Protein AF-A0A4P6JPL7-F1 (afdb_monomer)

Organism: Ktedonosporobacter rubrisoli (NCBI:txid2509675)

Structure (mmCIF, N/CA/C/O backbone):
data_AF-A0A4P6JPL7-F1
#
_entry.id   AF-A0A4P6JPL7-F1
#
loop_
_atom_site.group_PDB
_atom_site.id
_atom_site.type_symbol
_atom_site.label_atom_id
_atom_site.label_alt_id
_atom_site.label_comp_id
_atom_site.label_asym_id
_atom_site.label_entity_id
_atom_site.label_seq_id
_atom_site.pdbx_PDB_ins_code
_atom_site.Cartn_x
_atom_site.Cartn_y
_atom_site.Cartn_z
_atom_site.occupancy
_atom_site.B_iso_or_equiv
_atom_site.auth_seq_id
_atom_site.auth_comp_id
_atom_site.auth_asym_id
_atom_site.auth_atom_id
_atom_site.pdbx_PDB_model_num
ATOM 1 N N . MET A 1 1 ? 13.079 -2.431 -37.509 1.00 37.25 1 MET A N 1
ATOM 2 C CA . MET A 1 1 ? 13.005 -3.291 -36.305 1.00 37.25 1 MET A CA 1
ATOM 3 C C . MET A 1 1 ? 13.849 -2.662 -35.203 1.00 37.25 1 MET A C 1
ATOM 5 O O . MET A 1 1 ? 15.067 -2.780 -35.228 1.00 37.25 1 MET A O 1
ATOM 9 N N . GLY A 1 2 ? 13.222 -1.897 -34.305 1.00 41.31 2 GLY A N 1
ATOM 10 C CA . GLY A 1 2 ? 13.915 -1.257 -33.184 1.00 41.31 2 GLY A CA 1
ATOM 11 C C . GLY A 1 2 ? 14.256 -2.294 -32.121 1.00 41.31 2 GLY A C 1
ATOM 12 O O . GLY A 1 2 ? 13.373 -3.005 -31.648 1.00 41.31 2 GLY A O 1
ATOM 13 N N . LYS A 1 3 ? 15.543 -2.409 -31.796 1.00 36.41 3 LYS A N 1
ATOM 14 C CA . LYS A 1 3 ? 16.078 -3.330 -30.794 1.00 36.41 3 LYS A CA 1
ATOM 15 C C . LYS A 1 3 ? 15.516 -2.925 -29.434 1.00 36.41 3 LYS A C 1
ATOM 17 O O . LYS A 1 3 ? 15.892 -1.891 -28.889 1.00 36.41 3 LYS A O 1
ATOM 22 N N . GLN A 1 4 ? 14.580 -3.717 -28.925 1.00 44.62 4 GLN A N 1
ATOM 23 C CA . GLN A 1 4 ? 14.096 -3.579 -27.563 1.00 44.62 4 GLN A CA 1
ATOM 24 C C . GLN A 1 4 ? 15.272 -3.945 -26.659 1.00 44.62 4 GLN A C 1
ATOM 26 O O . GLN A 1 4 ? 15.702 -5.096 -26.613 1.00 44.62 4 GLN A O 1
ATOM 31 N N . VAL A 1 5 ? 15.858 -2.927 -26.033 1.00 39.72 5 VAL A N 1
ATOM 32 C CA . VAL A 1 5 ? 16.873 -3.087 -24.999 1.00 39.72 5 VAL A CA 1
ATOM 33 C C . VAL A 1 5 ? 16.198 -3.875 -2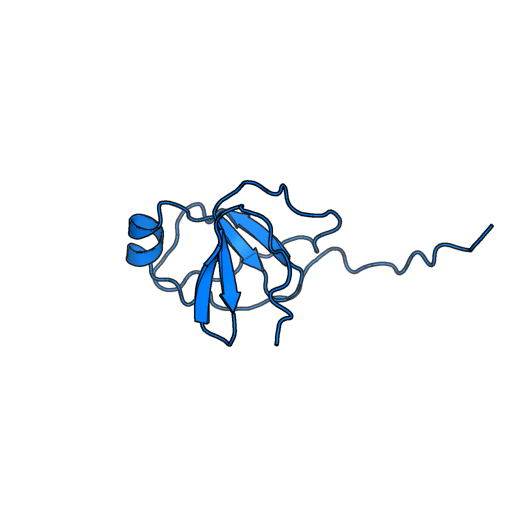3.885 1.00 39.72 5 VAL A C 1
ATOM 35 O O . VAL A 1 5 ? 15.415 -3.330 -23.110 1.00 39.72 5 VAL A O 1
ATOM 38 N N . VAL A 1 6 ? 16.444 -5.184 -23.850 1.00 45.94 6 VAL A N 1
ATOM 39 C CA . VAL A 1 6 ? 16.163 -6.008 -22.679 1.00 45.94 6 VAL A CA 1
ATOM 40 C C . VAL A 1 6 ? 17.197 -5.589 -21.650 1.00 45.94 6 VAL A C 1
ATOM 42 O O . VAL A 1 6 ? 18.251 -6.197 -21.487 1.00 45.94 6 VAL A O 1
ATOM 45 N N . THR A 1 7 ? 16.919 -4.470 -20.990 1.00 42.34 7 THR A N 1
ATOM 46 C CA . THR A 1 7 ? 17.532 -4.160 -19.715 1.00 42.34 7 THR A CA 1
ATOM 47 C C . THR A 1 7 ? 17.102 -5.305 -18.817 1.00 42.34 7 THR A C 1
ATOM 49 O O . THR A 1 7 ? 15.902 -5.509 -18.619 1.00 42.34 7 THR A O 1
ATOM 52 N N . THR A 1 8 ? 18.050 -6.095 -18.327 1.00 46.12 8 THR A N 1
ATOM 53 C CA . THR A 1 8 ? 17.836 -7.059 -17.250 1.00 46.12 8 THR A CA 1
ATOM 54 C C . THR A 1 8 ? 17.342 -6.281 -16.035 1.00 46.12 8 THR A C 1
ATOM 56 O O . THR A 1 8 ? 18.098 -5.855 -15.167 1.00 46.12 8 THR A O 1
ATOM 59 N N . MET A 1 9 ? 16.042 -5.991 -16.021 1.00 53.12 9 MET A N 1
ATOM 60 C CA . MET A 1 9 ? 15.385 -5.312 -14.928 1.00 53.12 9 MET A CA 1
ATOM 61 C C . MET A 1 9 ? 15.532 -6.237 -13.736 1.00 53.12 9 MET A C 1
ATOM 63 O O . MET A 1 9 ? 14.978 -7.336 -13.746 1.00 53.12 9 MET A O 1
ATOM 67 N N . SER A 1 10 ? 16.293 -5.806 -12.728 1.00 55.22 10 SER A N 1
ATOM 68 C CA . SER A 1 10 ? 16.271 -6.458 -11.423 1.00 55.22 10 SER A CA 1
ATOM 69 C C . SER A 1 10 ? 14.815 -6.728 -11.066 1.00 55.22 10 SER A C 1
ATOM 71 O O . SER A 1 10 ? 13.996 -5.810 -10.979 1.00 55.22 10 SER A O 1
ATOM 73 N N . THR A 1 11 ? 14.478 -8.011 -10.958 1.00 64.75 11 THR A N 1
ATOM 74 C CA . THR A 1 11 ? 13.089 -8.449 -10.822 1.00 64.75 11 THR A CA 1
ATOM 75 C C . THR A 1 11 ? 12.516 -8.041 -9.482 1.00 64.75 11 THR A C 1
ATOM 77 O O . THR A 1 11 ? 11.303 -7.956 -9.377 1.00 64.75 11 THR A O 1
ATOM 80 N N . LYS A 1 12 ? 13.355 -7.745 -8.482 1.00 71.12 12 LYS A N 1
ATOM 81 C CA . LYS A 1 12 ? 12.967 -7.331 -7.131 1.00 71.12 12 LYS A CA 1
ATOM 82 C C . LYS A 1 12 ? 13.033 -5.812 -6.970 1.00 71.12 12 LYS A C 1
ATOM 84 O O . LYS A 1 12 ? 14.019 -5.182 -7.341 1.00 71.12 12 LYS A O 1
ATOM 89 N N . CYS A 1 13 ? 11.986 -5.236 -6.389 1.00 79.31 13 CYS A N 1
ATOM 90 C CA . CYS A 1 13 ? 11.981 -3.856 -5.926 1.00 79.31 13 CYS A CA 1
ATOM 91 C C . CYS A 1 13 ? 12.705 -3.770 -4.574 1.00 79.31 13 CYS A C 1
ATOM 93 O O . CYS A 1 13 ? 12.420 -4.554 -3.669 1.00 79.31 13 CYS A O 1
ATOM 95 N N . THR A 1 14 ? 13.623 -2.814 -4.439 1.00 72.88 14 THR A N 1
ATOM 96 C CA . THR A 1 14 ? 14.400 -2.552 -3.215 1.00 72.88 14 THR A CA 1
ATOM 97 C C . THR A 1 14 ? 13.746 -1.500 -2.317 1.00 72.88 14 THR A C 1
ATOM 99 O O . THR A 1 14 ? 14.421 -0.897 -1.491 1.00 72.88 14 THR A O 1
ATOM 102 N N . CYS A 1 15 ? 12.446 -1.236 -2.480 1.00 77.56 15 CYS A N 1
ATOM 103 C CA . CYS A 1 15 ? 11.730 -0.326 -1.592 1.00 77.56 15 CYS A CA 1
ATOM 104 C C . CYS A 1 15 ? 11.723 -0.907 -0.172 1.00 77.56 15 CYS A C 1
ATOM 106 O O . CYS A 1 15 ? 11.130 -1.957 0.066 1.00 77.56 15 CYS A O 1
ATOM 108 N N . LEU A 1 16 ? 12.390 -0.212 0.749 1.00 70.12 16 LEU A N 1
ATOM 109 C CA . LEU A 1 16 ? 12.420 -0.520 2.182 1.00 70.12 16 LEU A CA 1
ATOM 110 C C . LEU A 1 16 ? 11.470 0.390 2.982 1.00 70.12 16 LEU A C 1
ATOM 112 O O . LEU A 1 16 ? 11.579 0.474 4.201 1.00 70.12 16 LEU A O 1
ATOM 116 N N . GLY A 1 17 ? 10.563 1.090 2.290 1.00 72.06 17 GLY A N 1
ATOM 117 C CA . GLY A 1 17 ? 9.703 2.117 2.871 1.00 72.06 17 GLY A CA 1
ATOM 118 C C . GLY A 1 17 ? 8.800 1.586 3.983 1.00 72.06 17 GLY A C 1
ATOM 119 O O . GLY A 1 17 ? 8.225 0.493 3.883 1.00 72.06 17 GLY A O 1
ATOM 120 N N . ILE A 1 18 ? 8.683 2.387 5.039 1.00 79.69 18 ILE A N 1
ATOM 121 C CA . ILE A 1 18 ? 7.668 2.227 6.077 1.00 79.69 18 ILE A CA 1
ATOM 122 C C . ILE A 1 18 ? 6.368 2.793 5.516 1.00 79.69 18 ILE A C 1
ATOM 124 O O . ILE A 1 18 ? 6.351 3.854 4.899 1.00 79.69 18 ILE A O 1
ATOM 128 N N . ILE A 1 19 ? 5.278 2.064 5.703 1.00 85.81 19 ILE A N 1
ATOM 129 C CA . ILE A 1 19 ? 3.950 2.552 5.370 1.00 85.81 19 ILE A CA 1
ATOM 130 C C . ILE A 1 19 ? 3.442 3.237 6.629 1.00 85.81 19 ILE A C 1
ATOM 132 O O . ILE A 1 19 ? 3.043 2.569 7.585 1.00 85.81 19 ILE A O 1
ATOM 136 N N . GLU A 1 20 ? 3.456 4.566 6.637 1.00 88.12 20 GLU A N 1
ATOM 137 C CA . GLU A 1 20 ? 2.986 5.392 7.757 1.00 88.12 20 GLU A CA 1
ATOM 138 C C . GLU A 1 20 ? 1.451 5.470 7.788 1.00 88.12 20 GLU A C 1
ATOM 140 O O . GLU A 1 20 ? 0.837 6.524 7.927 1.00 88.12 20 GLU A O 1
ATOM 145 N N . VAL A 1 21 ? 0.818 4.308 7.628 1.00 87.19 21 VAL A N 1
ATOM 146 C CA . VAL A 1 21 ? -0.620 4.097 7.741 1.00 87.19 21 VAL A CA 1
ATOM 147 C C . VAL A 1 21 ? -0.848 3.170 8.920 1.00 87.19 21 VAL A C 1
ATOM 149 O O . VAL A 1 21 ? -0.389 2.025 8.953 1.00 87.19 21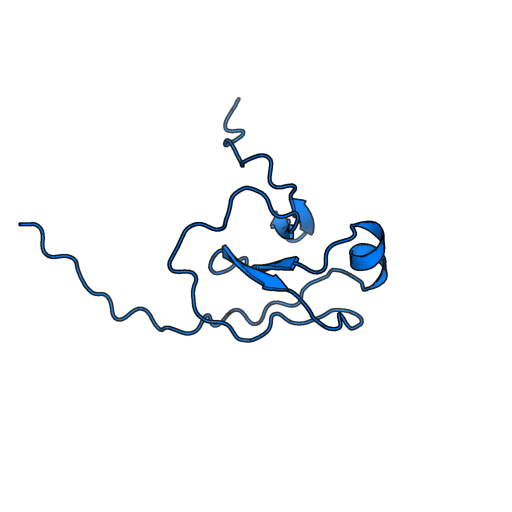 VAL A O 1
ATOM 152 N N . THR A 1 22 ? -1.578 3.667 9.906 1.00 87.62 22 THR A N 1
ATOM 153 C CA . THR A 1 22 ? -1.953 2.893 11.088 1.00 87.62 22 THR A CA 1
ATOM 154 C C . THR A 1 22 ? -2.987 1.825 10.739 1.00 87.62 22 THR A C 1
ATOM 156 O O . THR A 1 22 ? -3.769 1.945 9.789 1.00 87.62 22 THR A O 1
ATOM 159 N N . ARG A 1 23 ? -3.068 0.778 11.566 1.00 86.19 23 ARG A N 1
ATOM 160 C CA . ARG A 1 23 ? -4.110 -0.252 11.434 1.00 86.19 23 ARG A CA 1
ATOM 161 C C . ARG A 1 23 ? -5.522 0.347 11.416 1.00 86.19 23 ARG A C 1
ATOM 163 O O . ARG A 1 23 ? -6.363 -0.124 10.652 1.00 86.19 23 ARG A O 1
ATOM 170 N N . ARG A 1 24 ? -5.773 1.381 12.225 1.00 87.25 24 ARG A N 1
ATOM 171 C CA . ARG A 1 24 ? -7.068 2.071 12.286 1.00 87.25 24 ARG A CA 1
ATOM 172 C C . ARG A 1 24 ? -7.410 2.740 10.955 1.00 87.25 24 ARG A C 1
ATOM 174 O O . ARG A 1 24 ? -8.499 2.516 10.442 1.00 87.25 24 ARG A O 1
ATOM 181 N N . GLN A 1 25 ? -6.462 3.459 10.356 1.00 89.19 25 GLN A N 1
ATOM 182 C CA . GLN A 1 25 ? -6.657 4.086 9.046 1.00 89.19 25 GLN A CA 1
ATOM 183 C C . GLN A 1 25 ? -6.972 3.049 7.959 1.00 89.19 25 GLN A C 1
ATOM 185 O O . GLN A 1 25 ? -7.876 3.264 7.155 1.00 89.19 25 GLN A O 1
ATOM 190 N N . PHE A 1 26 ? -6.300 1.889 7.958 1.00 88.69 26 PHE A N 1
ATOM 191 C CA . PHE A 1 26 ? -6.640 0.793 7.041 1.00 88.69 26 PHE A CA 1
ATOM 192 C C . PHE A 1 26 ? -8.085 0.295 7.214 1.00 88.69 26 PHE A C 1
ATOM 194 O O . PHE A 1 26 ? -8.762 0.020 6.221 1.00 88.69 26 PHE A O 1
ATOM 201 N N . GLN A 1 27 ? -8.559 0.183 8.459 1.00 87.75 27 GLN A N 1
ATOM 202 C CA . GLN A 1 27 ? -9.933 -0.222 8.767 1.00 87.75 27 GLN A CA 1
ATOM 203 C C . GLN A 1 27 ? -10.948 0.842 8.334 1.00 87.75 27 GLN A C 1
ATOM 205 O O . GLN A 1 27 ? -11.931 0.501 7.682 1.00 87.75 27 GLN A O 1
ATOM 210 N N . GLU A 1 28 ? -10.685 2.117 8.630 1.00 89.75 28 GLU A N 1
ATOM 211 C CA . GLU A 1 28 ? -11.530 3.254 8.236 1.00 89.75 28 GLU A CA 1
ATOM 212 C C . GLU A 1 28 ? -11.612 3.399 6.704 1.00 89.75 28 GLU A C 1
ATOM 214 O O . GLU A 1 28 ? -12.682 3.663 6.158 1.00 89.75 28 GLU A O 1
ATOM 219 N N . ALA A 1 29 ? -10.513 3.150 5.985 1.00 86.88 29 ALA A N 1
ATOM 220 C CA . ALA A 1 29 ? -10.475 3.184 4.521 1.00 86.88 29 ALA A CA 1
ATOM 221 C C . ALA A 1 29 ? -11.107 1.953 3.841 1.00 86.88 29 ALA A C 1
ATOM 223 O O . ALA A 1 29 ? -11.425 1.999 2.642 1.00 86.88 29 ALA A O 1
ATOM 224 N N . GLY A 1 30 ? -11.254 0.843 4.573 1.00 88.88 30 GLY A N 1
ATOM 225 C CA . GLY A 1 30 ? -11.788 -0.424 4.069 1.00 88.88 30 GLY A CA 1
ATOM 226 C C . GLY 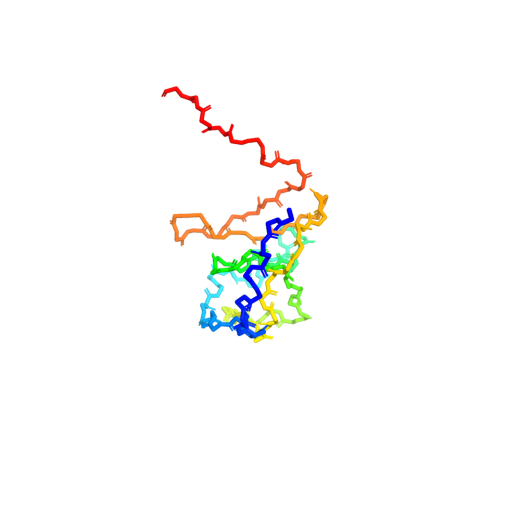A 1 30 ? -10.886 -1.142 3.055 1.00 88.88 30 GLY A C 1
ATOM 227 O O . GLY A 1 30 ? -11.360 -1.999 2.314 1.00 88.88 30 GLY A O 1
ATOM 228 N N . THR A 1 31 ? -9.599 -0.794 2.979 1.00 87.81 31 THR A N 1
ATOM 229 C CA . THR A 1 31 ? -8.623 -1.439 2.085 1.00 87.81 31 THR A CA 1
ATOM 230 C C . THR A 1 31 ? -7.270 -1.537 2.768 1.00 87.81 31 THR A C 1
ATOM 232 O O . THR A 1 31 ? -6.841 -0.584 3.407 1.00 87.81 31 THR A O 1
ATOM 235 N N . THR A 1 32 ? -6.580 -2.665 2.592 1.00 89.44 32 THR A N 1
ATOM 236 C CA . THR A 1 32 ? -5.172 -2.866 2.983 1.00 89.44 32 THR A CA 1
ATOM 237 C C . THR A 1 32 ? -4.243 -2.943 1.769 1.00 89.44 32 THR A C 1
ATOM 239 O O . THR A 1 32 ? -3.100 -3.396 1.874 1.00 89.44 32 THR A O 1
ATOM 242 N N . CYS A 1 33 ? -4.739 -2.542 0.594 1.00 88.56 33 CYS A N 1
ATOM 243 C CA . CYS A 1 33 ? -3.951 -2.463 -0.627 1.00 88.56 33 CYS A CA 1
ATOM 244 C C . CYS A 1 33 ? -3.104 -1.189 -0.614 1.00 88.56 33 CYS A C 1
ATOM 246 O O . CYS A 1 33 ? -3.639 -0.099 -0.433 1.00 88.56 33 CYS A O 1
ATOM 248 N N . VAL A 1 34 ? -1.797 -1.327 -0.807 1.00 87.88 34 VAL A N 1
ATOM 249 C CA . VAL A 1 34 ? -0.812 -0.240 -0.819 1.00 87.88 34 VAL A CA 1
ATOM 250 C C . VAL A 1 34 ? -0.050 -0.254 -2.141 1.00 87.88 34 VAL A C 1
ATOM 252 O O . VAL A 1 34 ? 0.275 -1.320 -2.666 1.00 87.88 34 VAL A O 1
ATOM 255 N N . GLU A 1 35 ? 0.235 0.915 -2.700 1.00 87.56 35 GLU A N 1
ATOM 256 C CA . GLU A 1 35 ? 1.039 1.106 -3.903 1.00 87.56 35 GLU A CA 1
ATOM 257 C C . GLU A 1 35 ? 2.457 1.531 -3.523 1.00 87.56 35 GLU A C 1
ATOM 259 O O . GLU A 1 35 ? 2.660 2.471 -2.763 1.00 87.56 35 GLU A O 1
ATOM 264 N N . CYS A 1 36 ? 3.448 0.796 -4.025 1.00 85.62 36 CYS A N 1
ATOM 265 C CA . CYS A 1 36 ? 4.851 1.070 -3.756 1.00 85.62 36 CYS A CA 1
ATOM 266 C C . CYS A 1 36 ? 5.267 2.393 -4.418 1.00 85.62 36 CYS A C 1
ATOM 268 O O . CYS A 1 36 ? 5.200 2.466 -5.646 1.00 85.62 36 CYS A O 1
ATOM 270 N N . PRO A 1 37 ? 5.792 3.385 -3.680 1.00 81.94 37 PRO A N 1
ATOM 271 C CA . PRO A 1 37 ? 6.222 4.657 -4.268 1.00 81.94 37 PRO A CA 1
ATOM 272 C C . PRO A 1 37 ? 7.402 4.487 -5.238 1.00 81.94 37 PRO A C 1
ATOM 274 O O . PRO A 1 37 ? 7.513 5.201 -6.229 1.00 81.94 37 PRO A O 1
ATOM 277 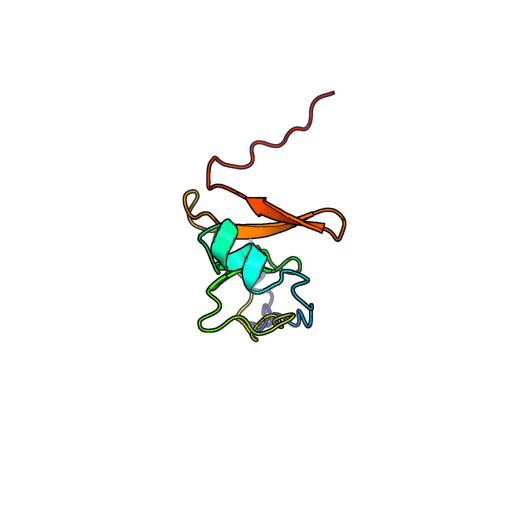N N . ALA A 1 38 ? 8.254 3.478 -5.022 1.00 83.00 38 ALA A N 1
ATOM 278 C CA . ALA A 1 38 ? 9.448 3.267 -5.843 1.00 83.00 38 ALA A CA 1
ATOM 279 C C . ALA A 1 38 ? 9.165 2.644 -7.222 1.00 83.00 38 ALA A C 1
ATOM 281 O O . ALA A 1 38 ? 9.940 2.827 -8.161 1.00 83.00 38 ALA A O 1
ATOM 282 N N . CYS A 1 39 ? 8.105 1.839 -7.361 1.00 82.00 39 CYS A N 1
ATOM 283 C CA . CYS A 1 39 ? 7.821 1.161 -8.633 1.00 82.00 39 CYS A CA 1
ATOM 284 C C . CYS A 1 39 ? 6.344 1.086 -9.030 1.00 82.00 39 CYS A C 1
ATOM 286 O O . CYS A 1 39 ? 6.021 0.524 -10.076 1.00 82.00 39 CYS A O 1
ATOM 288 N N . GLY A 1 40 ? 5.438 1.619 -8.215 1.00 80.50 40 GLY A N 1
ATOM 289 C CA . GLY A 1 40 ? 3.996 1.597 -8.441 1.00 80.50 40 GLY A CA 1
ATOM 290 C C . GLY A 1 40 ? 3.362 0.208 -8.337 1.00 80.50 40 GLY A C 1
ATOM 291 O O . GLY A 1 40 ? 2.270 0.004 -8.864 1.00 80.50 40 GLY A O 1
ATOM 292 N N . ALA A 1 41 ? 4.048 -0.783 -7.754 1.00 82.88 41 ALA A N 1
ATOM 293 C CA . ALA A 1 41 ? 3.489 -2.116 -7.542 1.00 82.88 41 ALA A CA 1
ATOM 294 C C . ALA A 1 41 ? 2.482 -2.101 -6.391 1.00 82.88 41 ALA A C 1
ATOM 296 O O . ALA A 1 41 ? 2.793 -1.623 -5.303 1.00 82.88 41 ALA A O 1
ATOM 297 N N . ARG A 1 42 ? 1.306 -2.692 -6.605 1.00 84.75 42 ARG A N 1
ATOM 298 C CA . ARG A 1 42 ? 0.284 -2.822 -5.563 1.00 84.75 42 ARG A CA 1
ATOM 299 C C . ARG A 1 42 ? 0.432 -4.115 -4.773 1.00 84.75 42 ARG A C 1
ATOM 301 O O . ARG A 1 42 ? 0.680 -5.182 -5.352 1.00 84.75 42 ARG A O 1
ATOM 308 N N . ARG A 1 43 ? 0.288 -4.028 -3.452 1.00 84.56 43 ARG A N 1
ATOM 309 C CA . ARG A 1 43 ? 0.372 -5.157 -2.521 1.00 84.56 43 ARG A CA 1
ATOM 310 C C . ARG A 1 43 ? -0.705 -5.058 -1.458 1.00 84.56 43 ARG A C 1
ATOM 312 O O . ARG A 1 43 ? -0.898 -4.013 -0.858 1.00 84.56 43 ARG A O 1
ATOM 319 N N . THR A 1 44 ? -1.369 -6.174 -1.200 1.00 86.12 44 THR A N 1
ATOM 320 C CA . THR A 1 44 ? -2.343 -6.290 -0.117 1.00 86.12 44 THR A CA 1
ATOM 321 C C . THR A 1 44 ? -1.636 -6.764 1.142 1.00 86.12 44 THR A C 1
ATOM 323 O O . THR A 1 44 ? -1.031 -7.840 1.157 1.00 86.12 44 THR A O 1
ATOM 326 N N . LEU A 1 45 ? -1.720 -5.977 2.211 1.00 85.69 45 LEU A N 1
ATOM 327 C CA . LEU A 1 45 ? -1.220 -6.383 3.517 1.00 85.69 45 LEU A CA 1
ATOM 328 C C . LEU A 1 45 ? -2.231 -7.338 4.159 1.00 85.69 45 LEU A C 1
ATOM 330 O O . LEU A 1 45 ? -3.374 -6.963 4.420 1.00 85.69 45 LEU A O 1
ATOM 334 N N . LYS A 1 46 ? -1.812 -8.583 4.411 1.00 79.50 46 LYS A N 1
ATOM 335 C CA . LYS A 1 46 ? -2.673 -9.615 5.022 1.00 79.50 46 LYS A CA 1
ATOM 336 C C . LYS A 1 46 ? -2.963 -9.350 6.504 1.00 79.50 46 LYS A C 1
ATOM 338 O O . LYS A 1 46 ? -3.978 -9.798 7.019 1.00 79.50 46 LYS A O 1
ATOM 343 N N . SER A 1 47 ? -2.076 -8.627 7.181 1.00 75.75 47 SER A N 1
ATOM 344 C CA . SER A 1 47 ? -2.183 -8.306 8.606 1.00 75.75 47 SER A CA 1
ATOM 345 C C . SER A 1 47 ? -1.356 -7.049 8.912 1.00 75.75 47 SER A C 1
ATOM 347 O O . SER A 1 47 ? -0.195 -7.172 9.319 1.00 75.75 47 SER A O 1
ATOM 349 N N . PRO A 1 48 ? -1.884 -5.839 8.649 1.00 74.88 48 PRO A N 1
ATOM 350 C CA . PRO A 1 48 ? -1.164 -4.611 8.964 1.00 74.88 48 PRO A CA 1
ATOM 351 C C . PRO A 1 48 ? -0.936 -4.522 10.480 1.00 74.88 48 PRO A C 1
ATOM 353 O O . PRO A 1 48 ? -1.886 -4.550 11.267 1.00 74.88 48 PRO A O 1
ATOM 356 N N . LYS A 1 49 ? 0.340 -4.477 10.878 1.00 75.00 49 LYS A N 1
ATOM 357 C CA . LYS A 1 49 ? 0.771 -4.128 12.239 1.00 75.00 49 LYS A CA 1
ATOM 358 C C . LYS A 1 49 ? 0.645 -2.612 12.436 1.00 75.00 49 LYS A C 1
ATOM 360 O O . LYS A 1 49 ? 0.277 -1.902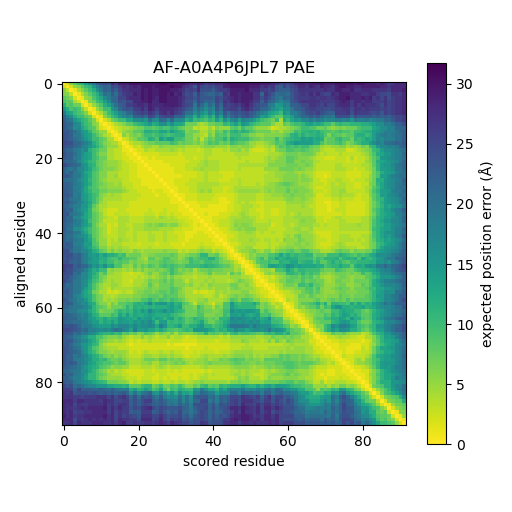 11.502 1.00 75.00 49 LYS A O 1
ATOM 365 N N . ASP A 1 50 ? 0.962 -2.121 13.629 1.00 70.06 50 ASP A N 1
ATOM 366 C CA . ASP A 1 50 ? 1.255 -0.698 13.799 1.00 70.06 50 ASP A CA 1
ATOM 367 C C . ASP A 1 50 ? 2.502 -0.374 12.963 1.00 70.06 50 ASP A C 1
ATOM 369 O O . ASP A 1 50 ? 3.555 -0.962 13.203 1.00 70.06 50 ASP A O 1
ATOM 373 N N . LEU A 1 51 ? 2.339 0.460 11.928 1.00 71.88 51 LEU A N 1
ATOM 374 C CA . LEU A 1 51 ? 3.369 0.833 10.944 1.00 71.88 51 LEU A CA 1
ATOM 375 C C . LEU A 1 51 ? 3.916 -0.356 10.125 1.00 71.88 51 LEU A C 1
ATOM 377 O O . LEU A 1 51 ? 5.038 -0.822 10.338 1.00 71.88 51 LEU A O 1
ATOM 381 N N . PRO A 1 52 ? 3.135 -0.900 9.174 1.00 80.75 52 PRO A N 1
ATOM 382 C CA . PRO A 1 52 ? 3.603 -2.007 8.357 1.00 80.75 52 PRO A CA 1
ATOM 383 C C . PRO A 1 52 ? 4.734 -1.583 7.413 1.00 80.75 52 PRO A C 1
ATOM 385 O O . PRO A 1 52 ? 4.746 -0.494 6.853 1.00 80.75 52 PRO A O 1
ATOM 388 N N . HIS A 1 53 ? 5.665 -2.498 7.167 1.00 80.38 53 HIS A N 1
ATOM 389 C CA . HIS A 1 53 ? 6.671 -2.326 6.122 1.00 80.38 53 HIS A CA 1
ATOM 390 C C . HIS A 1 53 ? 6.134 -2.786 4.769 1.00 80.38 53 HIS A C 1
ATOM 392 O O . HIS A 1 53 ? 5.301 -3.699 4.695 1.00 80.38 53 HIS A O 1
ATOM 398 N N . PHE A 1 54 ? 6.678 -2.223 3.686 1.00 78.56 54 PHE A N 1
ATOM 399 C CA . PHE A 1 54 ? 6.455 -2.795 2.365 1.00 78.56 54 PHE A CA 1
ATOM 400 C C . PHE A 1 54 ? 7.020 -4.219 2.291 1.00 78.56 54 PHE A C 1
ATOM 402 O O . PHE A 1 54 ? 8.215 -4.421 2.520 1.00 78.56 54 PHE A O 1
ATOM 409 N N . PRO A 1 55 ? 6.208 -5.231 1.931 1.00 75.88 55 PRO A N 1
ATOM 410 C CA . PRO A 1 55 ? 6.742 -6.561 1.689 1.00 75.88 55 PRO A CA 1
ATOM 411 C C . PRO A 1 55 ? 7.659 -6.526 0.464 1.00 75.88 55 PRO A C 1
ATOM 413 O O . PRO A 1 55 ? 7.372 -5.830 -0.516 1.00 75.88 55 PRO A O 1
ATOM 416 N N . SER A 1 56 ? 8.732 -7.322 0.486 1.00 77.38 56 SER A N 1
ATOM 417 C CA . SER A 1 56 ? 9.572 -7.509 -0.699 1.00 77.38 56 SER A CA 1
ATOM 418 C C . SER A 1 56 ? 8.711 -8.003 -1.859 1.00 77.38 56 SER A C 1
ATOM 420 O O . SER A 1 56 ? 7.906 -8.926 -1.711 1.00 77.38 56 SER A O 1
ATOM 422 N N . HIS A 1 57 ? 8.845 -7.358 -3.013 1.00 76.31 57 HIS A N 1
ATOM 423 C CA . HIS A 1 57 ? 7.990 -7.638 -4.153 1.00 76.31 57 HIS A CA 1
ATOM 424 C C . HIS A 1 57 ? 8.724 -7.483 -5.475 1.00 76.31 57 HIS A C 1
ATOM 426 O O . HIS A 1 57 ? 9.694 -6.723 -5.566 1.00 76.31 57 HIS A O 1
ATOM 432 N N . PRO A 1 58 ? 8.248 -8.166 -6.531 1.00 77.62 58 PRO A N 1
ATOM 433 C CA . PRO A 1 58 ? 8.788 -7.927 -7.843 1.00 77.62 58 PRO A CA 1
ATOM 434 C C . PRO A 1 58 ? 8.425 -6.526 -8.330 1.00 77.62 58 PRO A C 1
ATOM 436 O O . PRO A 1 58 ? 7.325 -6.037 -8.041 1.00 77.62 58 PRO A O 1
ATOM 439 N N . ARG A 1 59 ? 9.336 -5.900 -9.081 1.00 77.81 59 ARG A N 1
ATOM 440 C CA . ARG A 1 59 ? 9.091 -4.606 -9.723 1.00 77.81 59 ARG A CA 1
ATOM 441 C C . ARG A 1 59 ? 7.855 -4.716 -10.614 1.00 77.81 59 ARG A C 1
ATOM 443 O O . ARG A 1 59 ? 7.637 -5.732 -11.273 1.00 77.81 59 ARG A O 1
ATOM 450 N N . ARG A 1 60 ? 7.027 -3.673 -10.628 1.00 74.00 60 ARG A N 1
ATOM 451 C CA . ARG A 1 60 ? 5.843 -3.638 -11.485 1.00 74.00 60 ARG A CA 1
ATOM 452 C C . ARG A 1 60 ? 6.249 -3.675 -12.960 1.00 74.00 60 ARG A C 1
ATOM 454 O O . ARG A 1 60 ? 7.013 -2.826 -13.407 1.00 74.00 60 ARG A O 1
ATOM 461 N N . LEU A 1 61 ? 5.682 -4.627 -13.701 1.00 69.38 61 LEU A N 1
ATOM 462 C CA . LEU A 1 61 ? 5.892 -4.779 -15.147 1.00 69.38 61 LEU A CA 1
ATOM 463 C C . LEU A 1 61 ? 4.694 -4.295 -15.977 1.00 69.38 61 LEU A C 1
ATOM 465 O O . LEU A 1 61 ? 4.858 -3.938 -17.138 1.00 69.38 61 LEU A O 1
ATOM 469 N N . THR A 1 62 ? 3.491 -4.248 -15.395 1.00 67.00 62 THR A N 1
ATOM 470 C CA . THR A 1 62 ? 2.248 -3.899 -16.102 1.00 67.00 62 THR A CA 1
ATOM 471 C C . THR A 1 62 ? 1.466 -2.805 -15.373 1.00 67.00 62 THR A C 1
ATOM 473 O O . THR A 1 62 ? 1.577 -2.684 -14.151 1.00 67.00 62 THR A O 1
ATOM 476 N N . PRO A 1 63 ? 0.681 -1.966 -16.074 1.00 65.19 63 PRO A N 1
ATOM 477 C CA . PRO A 1 63 ? -0.229 -1.012 -15.442 1.00 65.19 63 PRO A CA 1
ATOM 478 C C . PRO A 1 63 ? -1.195 -1.672 -14.458 1.00 65.19 63 PRO A C 1
ATOM 480 O O . PRO A 1 63 ? -1.739 -2.726 -14.791 1.00 65.19 63 PRO A O 1
ATOM 483 N N . PRO A 1 64 ? -1.427 -1.097 -13.260 1.00 64.50 64 PRO A N 1
ATOM 484 C CA . PRO A 1 64 ? -2.334 -1.702 -12.319 1.00 64.50 64 PRO A CA 1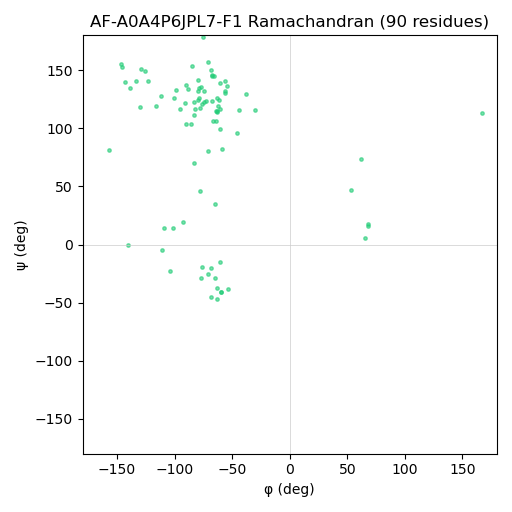
ATOM 485 C C . PRO A 1 64 ? -3.755 -1.599 -12.876 1.00 64.50 64 PRO A C 1
ATOM 487 O O . PRO A 1 64 ? -4.088 -0.639 -13.585 1.00 64.50 64 PRO A O 1
ATOM 490 N N . PRO A 1 65 ? -4.621 -2.561 -12.539 1.00 65.19 65 PRO A N 1
ATOM 491 C CA . PRO A 1 65 ? -6.025 -2.467 -12.885 1.00 65.19 65 PRO A CA 1
ATOM 492 C C . PRO A 1 65 ? -6.604 -1.166 -12.319 1.00 65.19 65 PRO A C 1
ATOM 494 O O . PRO A 1 65 ? -6.393 -0.805 -11.156 1.00 65.19 65 PRO A O 1
ATOM 497 N N . LYS A 1 66 ? -7.335 -0.436 -13.169 1.00 66.12 66 LYS A N 1
ATOM 498 C CA . LYS A 1 66 ? -7.777 0.937 -12.889 1.00 66.12 66 LYS A CA 1
ATOM 499 C C . LYS A 1 66 ? -8.676 1.072 -11.661 1.00 66.12 66 LYS A C 1
ATOM 501 O O . LYS A 1 66 ? -8.853 2.194 -11.235 1.00 66.12 66 LYS A O 1
ATOM 506 N N . ARG A 1 67 ? -9.244 -0.008 -11.111 1.00 67.38 67 ARG A N 1
ATOM 507 C CA . ARG A 1 67 ? -10.465 0.055 -10.288 1.00 67.38 67 ARG A CA 1
ATOM 508 C C . ARG A 1 67 ? -10.309 -0.247 -8.798 1.00 67.38 67 ARG A C 1
ATOM 510 O O . ARG A 1 67 ? -11.287 -0.116 -8.074 1.00 67.38 67 ARG A O 1
ATOM 517 N N . GLU A 1 68 ? -9.132 -0.635 -8.323 1.00 75.06 68 GLU A N 1
ATOM 518 C CA . GLU A 1 68 ? -8.980 -0.998 -6.908 1.00 75.06 68 GLU A CA 1
ATOM 519 C C . GLU A 1 68 ? -8.632 0.220 -6.048 1.00 75.06 68 GLU A C 1
ATOM 521 O O . GLU A 1 68 ? -7.760 1.008 -6.419 1.00 75.06 68 GLU A O 1
ATOM 526 N N . ARG A 1 69 ? -9.312 0.381 -4.907 1.00 85.50 69 ARG A N 1
ATOM 527 C CA . ARG A 1 69 ? -8.986 1.398 -3.902 1.00 85.50 69 ARG A CA 1
ATOM 528 C C . ARG A 1 69 ? -7.702 0.987 -3.180 1.00 85.50 69 ARG A C 1
ATOM 530 O O . ARG A 1 69 ? -7.632 -0.109 -2.624 1.00 85.50 69 ARG A O 1
ATOM 537 N N . HIS A 1 70 ? -6.701 1.854 -3.189 1.00 89.25 70 HIS A N 1
ATOM 538 C CA . HIS A 1 70 ? -5.375 1.561 -2.651 1.00 89.25 70 HIS A CA 1
ATOM 539 C C . HIS A 1 70 ? -4.756 2.808 -2.030 1.00 89.25 70 HIS A C 1
ATOM 541 O O . HIS A 1 70 ? -5.049 3.930 -2.426 1.00 89.25 70 HIS A O 1
ATOM 547 N N . TRP A 1 71 ? -3.887 2.600 -1.058 1.00 90.00 71 TRP A N 1
ATOM 548 C CA . TRP A 1 71 ? -3.067 3.634 -0.456 1.00 90.00 71 TRP A CA 1
ATOM 549 C C . TRP A 1 71 ? -1.898 3.977 -1.371 1.00 90.00 71 TRP A C 1
ATOM 551 O O . TRP A 1 71 ? -1.250 3.080 -1.905 1.00 90.00 71 TRP A O 1
ATOM 561 N N . VAL A 1 72 ? -1.627 5.261 -1.543 1.00 88.69 72 VAL A N 1
ATOM 562 C CA . VAL A 1 72 ? -0.497 5.785 -2.308 1.00 88.69 72 VAL A CA 1
ATOM 563 C C . VAL A 1 72 ? 0.181 6.871 -1.485 1.00 88.69 72 VAL A C 1
ATOM 565 O O . VAL A 1 72 ? -0.490 7.655 -0.813 1.00 88.69 72 VAL A O 1
ATOM 568 N N . GLU A 1 73 ? 1.504 6.904 -1.524 1.00 87.88 73 GLU A N 1
ATOM 569 C CA . GLU A 1 73 ? 2.285 7.985 -0.933 1.00 87.88 73 GLU A CA 1
ATOM 570 C C . GLU A 1 73 ? 2.286 9.182 -1.893 1.00 87.88 73 GLU A C 1
ATOM 572 O O . GLU A 1 73 ? 2.632 9.052 -3.069 1.00 87.88 73 GLU A O 1
ATOM 577 N N . GLN A 1 74 ? 1.851 10.341 -1.407 1.00 83.00 74 GLN A N 1
ATOM 578 C CA . GLN A 1 74 ? 1.896 11.614 -2.118 1.00 83.00 74 GLN A CA 1
ATOM 579 C C . GLN A 1 74 ? 2.523 12.648 -1.197 1.00 83.00 74 GLN A C 1
ATOM 581 O O . GLN A 1 74 ? 1.945 12.937 -0.152 1.00 83.00 74 GLN A O 1
ATOM 586 N N . GLU A 1 75 ? 3.662 13.214 -1.602 1.00 83.50 75 GLU A N 1
ATOM 587 C CA . GLU A 1 75 ? 4.353 14.257 -0.825 1.00 83.50 75 GLU A CA 1
ATOM 588 C C . GLU A 1 75 ? 4.608 13.798 0.621 1.00 83.50 75 GLU A C 1
ATOM 590 O O . GLU A 1 75 ? 4.262 14.496 1.567 1.00 83.50 75 GLU A O 1
ATOM 595 N N . GLU A 1 76 ? 5.122 12.571 0.783 1.00 80.00 76 GLU A N 1
ATOM 596 C CA . GLU A 1 76 ? 5.402 11.941 2.089 1.00 80.00 76 GLU A CA 1
ATOM 597 C C . GLU A 1 76 ? 4.146 11.650 2.941 1.00 80.00 76 GLU A C 1
ATOM 599 O O . GLU A 1 76 ? 4.240 11.167 4.063 1.00 80.00 76 GLU A O 1
ATOM 604 N N . ILE A 1 77 ? 2.943 11.870 2.398 1.00 84.62 77 ILE A N 1
ATOM 605 C CA . ILE A 1 77 ? 1.672 11.591 3.072 1.00 84.62 77 ILE A CA 1
ATOM 606 C C . ILE A 1 77 ? 0.958 10.433 2.380 1.00 84.62 77 ILE A C 1
ATOM 608 O O . ILE A 1 77 ? 0.682 10.451 1.178 1.00 84.62 77 ILE A O 1
ATOM 612 N N . TRP A 1 78 ? 0.561 9.433 3.162 1.00 87.81 78 TRP A N 1
ATOM 613 C CA . TRP A 1 78 ? -0.244 8.321 2.673 1.00 87.81 78 TRP A CA 1
ATOM 614 C C . TRP A 1 78 ? -1.711 8.726 2.491 1.00 87.81 78 TRP A C 1
ATOM 616 O O . TRP A 1 78 ? -2.391 9.124 3.437 1.00 87.81 78 TRP A O 1
ATOM 626 N N . LYS A 1 79 ? -2.223 8.592 1.263 1.00 89.75 79 LYS A N 1
ATOM 627 C CA . LYS A 1 79 ? -3.608 8.919 0.890 1.00 89.75 79 LYS A CA 1
ATOM 628 C C . LYS A 1 79 ? -4.283 7.730 0.218 1.00 89.75 79 LYS A C 1
ATOM 630 O O . LYS A 1 79 ? -3.651 6.943 -0.484 1.00 89.75 79 LYS A O 1
ATOM 635 N N . VAL A 1 80 ? -5.596 7.614 0.389 1.00 89.00 80 VAL A N 1
ATOM 636 C CA . VAL A 1 80 ? -6.399 6.597 -0.298 1.00 89.00 80 VAL A CA 1
ATOM 637 C C . VAL A 1 80 ? -6.744 7.091 -1.701 1.00 89.00 80 VAL A C 1
ATOM 639 O O . VAL A 1 80 ? -7.458 8.075 -1.868 1.00 89.00 80 VAL A O 1
ATOM 642 N N . SER A 1 81 ? -6.263 6.381 -2.714 1.00 84.06 81 SER A N 1
ATOM 643 C CA . SER A 1 81 ? -6.625 6.570 -4.114 1.00 84.06 81 SER A CA 1
ATOM 644 C C . SER A 1 81 ? -7.736 5.594 -4.488 1.00 84.06 81 SER A C 1
ATOM 646 O O . SER A 1 81 ? -7.575 4.371 -4.441 1.00 84.06 81 SER A O 1
ATOM 648 N N . GLU A 1 82 ? -8.903 6.124 -4.845 1.00 76.50 82 GLU A N 1
ATOM 649 C CA . GLU A 1 82 ? -9.960 5.332 -5.464 1.00 76.50 82 GLU A CA 1
ATOM 650 C C . GLU A 1 82 ? -9.643 5.154 -6.947 1.00 76.50 82 GLU A C 1
ATOM 652 O O . GLU A 1 82 ? -9.194 6.088 -7.603 1.00 76.50 82 GLU A O 1
ATOM 657 N N . GLY A 1 83 ? -9.919 3.977 -7.508 1.00 61.12 83 GLY A N 1
ATOM 658 C CA . GLY A 1 83 ? -9.718 3.655 -8.923 1.00 61.12 83 GLY A CA 1
ATOM 659 C C . GLY A 1 83 ? -10.576 4.442 -9.937 1.00 61.12 83 GLY A C 1
ATOM 660 O O . GLY A 1 83 ? -11.001 3.910 -10.964 1.00 61.12 83 GLY A O 1
ATOM 661 N N . ARG A 1 84 ? -10.870 5.714 -9.668 1.00 49.59 84 ARG A N 1
ATOM 662 C CA . ARG A 1 84 ? -11.245 6.697 -10.679 1.00 49.59 84 ARG A CA 1
ATOM 663 C C . ARG A 1 84 ? -9.930 7.246 -11.201 1.00 49.59 84 ARG A C 1
ATOM 665 O O . ARG A 1 84 ? -9.237 7.954 -10.486 1.00 49.59 84 ARG A O 1
ATOM 672 N N 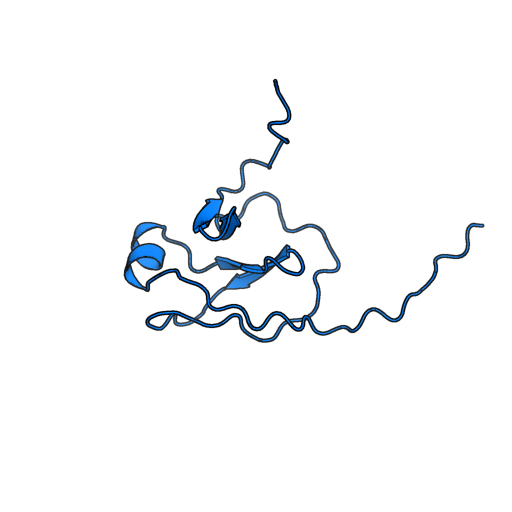. GLY A 1 85 ? -9.545 6.789 -12.393 1.00 43.00 85 GLY A N 1
ATOM 673 C CA . GLY A 1 85 ? -8.223 7.015 -12.963 1.00 43.00 85 GLY A CA 1
ATOM 674 C C . GLY A 1 85 ? -7.680 8.407 -12.662 1.00 43.00 85 GLY A C 1
ATOM 675 O O . GLY A 1 85 ? -8.356 9.397 -12.921 1.00 43.00 85 GLY A O 1
ATOM 676 N N . TRP A 1 86 ? -6.448 8.449 -12.158 1.00 42.56 86 TRP A N 1
ATOM 677 C CA . TRP A 1 86 ? -5.566 9.597 -12.307 1.00 42.56 86 TRP A CA 1
ATOM 678 C C . TRP A 1 86 ? -5.643 10.030 -13.783 1.00 42.56 86 TRP A C 1
ATOM 680 O O . TRP A 1 86 ? -5.068 9.424 -14.688 1.00 42.56 86 TRP A O 1
ATOM 690 N N . ARG A 1 87 ? -6.490 11.017 -14.067 1.00 44.31 87 ARG A N 1
ATOM 691 C CA . ARG A 1 87 ? -6.149 12.037 -15.036 1.00 44.31 87 ARG A CA 1
ATOM 692 C C . ARG A 1 87 ? -5.332 13.008 -14.214 1.00 44.31 87 ARG A C 1
ATOM 694 O O . ARG A 1 87 ? -5.789 13.461 -13.170 1.00 44.31 87 ARG A O 1
ATOM 701 N N . GLN A 1 88 ? -4.110 13.225 -14.673 1.00 48.84 88 GLN A N 1
ATOM 702 C CA . GLN A 1 88 ? -3.319 14.401 -14.361 1.00 48.84 88 GLN A CA 1
ATOM 703 C C . GLN A 1 88 ? -4.248 15.597 -14.126 1.00 48.84 88 GLN A C 1
ATOM 705 O O . GLN A 1 88 ? -4.923 16.031 -15.058 1.00 48.84 88 GLN A O 1
ATOM 710 N N . SER A 1 89 ? -4.261 16.132 -12.911 1.00 41.56 89 SER A N 1
ATOM 711 C CA . SER A 1 89 ? -4.509 17.559 -12.739 1.00 41.56 89 SER A CA 1
ATOM 712 C C . SER A 1 89 ? -3.167 18.251 -12.951 1.00 41.56 89 SER A C 1
ATOM 714 O O . SER A 1 89 ? -2.524 18.702 -12.014 1.00 41.56 89 SER A O 1
ATOM 716 N N . VAL A 1 90 ? -2.703 18.247 -14.201 1.00 55.50 90 VAL A N 1
ATOM 717 C CA . VAL A 1 90 ? -1.999 19.417 -14.718 1.00 55.50 90 VAL A CA 1
ATOM 718 C C . VAL A 1 90 ? -3.136 20.321 -15.162 1.00 55.50 90 VAL A C 1
ATOM 720 O O . VAL A 1 90 ? -3.878 19.897 -16.041 1.00 55.50 90 VAL A O 1
ATOM 723 N N . LEU A 1 91 ? -3.339 21.440 -14.465 1.00 44.00 91 LEU A N 1
ATOM 724 C CA . LEU A 1 91 ? -4.171 22.619 -14.773 1.00 44.00 91 LEU A CA 1
ATOM 725 C C . LEU A 1 91 ? -4.241 23.388 -13.434 1.00 44.00 91 LEU A C 1
ATOM 727 O O . LEU A 1 91 ? -4.796 22.856 -12.478 1.00 44.00 91 LEU A O 1
ATOM 731 N N . THR A 1 92 ? -3.685 24.583 -13.250 1.00 38.47 92 THR A N 1
ATOM 732 C CA . THR A 1 92 ? -3.301 25.664 -14.173 1.00 38.47 92 THR A CA 1
ATOM 733 C C . THR A 1 92 ? -2.097 26.399 -13.595 1.00 38.47 92 THR A C 1
ATOM 735 O O . THR A 1 92 ? -2.026 26.467 -12.348 1.00 38.47 92 THR A O 1
#

Solvent-accessible surface area (backbone atoms only — not comparable to full-atom values): 5881 Å² total; per-residue (Å²): 136,83,81,77,78,79,68,84,66,68,58,61,44,85,60,79,51,72,38,88,50,44,47,64,57,34,60,75,69,72,40,54,31,35,36,37,82,84,55,63,33,75,46,72,53,92,73,64,42,83,54,30,64,54,73,84,42,61,47,52,87,67,85,72,77,59,66,60,55,28,34,36,66,51,94,92,39,76,41,81,43,59,35,67,67,88,65,78,81,80,79,133

Sequence (92 aa):
MGKQVVTTMSTKCTCLGIIEVTRRQFQEAGTTCVECPACGARRTLKSPKDLPHFPSHPRRLTPPPKRERHWVEQEEIWKVSEGRGWRQSVLT

Radius of gyration: 15.03 Å; Cα contacts (8 Å, |Δi|>4): 133; chains: 1; bounding box: 30×35×50 Å

Mean predicted aligned error: 10.84 Å

Secondary structure (DSSP, 8-state):
----------SEE----B----HHHHHHHT--EEE-TTT--EEE-SS--SSPBPPPEEPP-SPPPTT--EEEEETTEEEEEPSS--------

Foldseek 3Di:
DDDDPVPVPPFKDPQFDWDQAAPVNCVVQVAQWAAGQRARDIDHDPDDDGTDTDDIGTHDPDDDDLADWYWYQDPNDTDIDGSPDDPDPPDD

pLDDT: mean 72.99, std 16.2, range [36.41, 90.0]

=== Feature glossary ===
The record interleaves many kinds of information about one protein. Here is each kind framed as the question it answers.

Q: What does the local fold look like, residue by residue?
A: The Foldseek 3Di string encodes local tertiary geometry as a 20-letter alphabet — one character per residue — derived from the relative positions of nearby Cα atoms. Unlike the amino-acid sequence, 3Di is a direct function of the 3D structure, so two proteins with the same fold have similar 3Di strings even at low sequence identity.

Q: Which residues are in helices, strands, or loops?
A: The SS8 string is DSSP's per-residue secondary-structure call. α-helix (H) means an i→i+4 H-bond ladder; β-strand (E) means the residue participates in a β-sheet; 3₁₀ (G) and π (I) are tighter and wider helices; T/S are turns/bends; '-' is loop.

Q: How big and how compact is the whole molecule?
A: Radius of gyration (Rg) is the root-mean-square distance of Cα atoms from their centroid — a single number for overall size and compactness. A globular domain of N residues has Rg ≈ 2.2·N^0.38 Å; an extended or disordered chain has a much larger Rg. The Cα contact count is the number of residue pairs whose Cα atoms are within 8 Å and are more than four positions apart in sequence — a standard proxy for tertiary packing density. The bounding box is the smallest axis-aligned box enclosing all Cα atoms.

Q: Where is each backbone atom in 3D?
A: Structure coordinates are given as an mmCIF _atom_site loop: one row per atom with element, residue name, chain id, sequence number, and x/y/z position in Å. Only the four main-chain atoms per residue are included here; side chains are omitted to keep the record compact.

Q: What is the amino-acid chain?
A: Primary structure: the covalent order of the twenty standard amino acids along the backbone. Two proteins with the same sequence will (almost always) fold to the same structure; two with 30% identity often share a fold but not the details.

Q: What if only a Cα trace is available?
A: Three-state secondary structure (P-SEA) collapses the eight DSSP classes into helix (a), strand (b), and coil (c). P-SEA assigns these from Cα geometry alone — distances and angles — without requiring backbone oxygens, so it works on any Cα trace.

Q: What family and function is it annotated with?
A: Database cross-references. InterPro integrates a dozen domain/family signature databases into unified entries with residue-range hits. GO terms attach function/process/location labels with evidence codes. CATH codes position the fold in a four-level structural taxonomy. Organism is the NCBI-taxonomy species name.

Q: How confident is the AlphaFold model at each residue?
A: pLDDT is the predicted lDDT-Cα score: AlphaFold's confidence that the local environment of each residue (all inter-atomic distances within 15 Å) is correctly placed. It is a per-residue number between 0 and 100, with higher meaning more reliable.

Q: How mobile is each atom in the crystal?
A: B-factor (Debye–Waller factor) reflects atomic displacement in the crystal lattice. It is an experimental observable (units Å²), not a prediction; low values mean the atom is pinned down, high values mean it moves or is heterogeneous across the crystal.

Q: Which residues are buried vs exposed?
A: SASA measures how much of the protein is reachable by solvent. It is computed by rolling a water-sized probe over the atomic surface and summing the exposed area (Å²). Per-residue SASA distinguishes core (buried, low SASA) from surface (exposed, high SASA) residues; total SASA is a whole-molecule size measure.

Q: What do the diagnostic plots show?
A: Plot images: a contact map (which residues are close in 3D, as an N×N binary image), a Ramachandran scatter (backbone torsion angles, revealing secondary-structure composition at a glance), and — for AlphaFold structures — a PAE heatmap (pairwise prediction confidence).

Q: What known structures does this most resemble?
A: The Foldseek neighbor list gives the closest experimentally determined structures in the PDB, ranked by structural alignment. TM-score near 1 means near-identical fold; near 0.3 means only rough topology match. This is how one finds what a novel AlphaFold prediction most resembles in the solved-structure universe.

Q: Are the domains correctly placed relative to each other?
A: P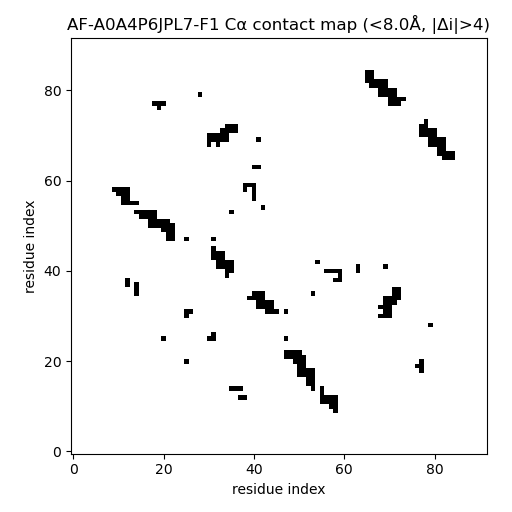redicted aligned error is AlphaFold's pairwise confidence. Unlike pLDDT (per-residue), PAE is per-residue-pair and captures whether two parts of the structure are correctly placed relative to each other. Units are ångströms of expected positional error.

Q: What do the rendered images show?
A: Structure images are PyMOL renders from six orthogonal camera directio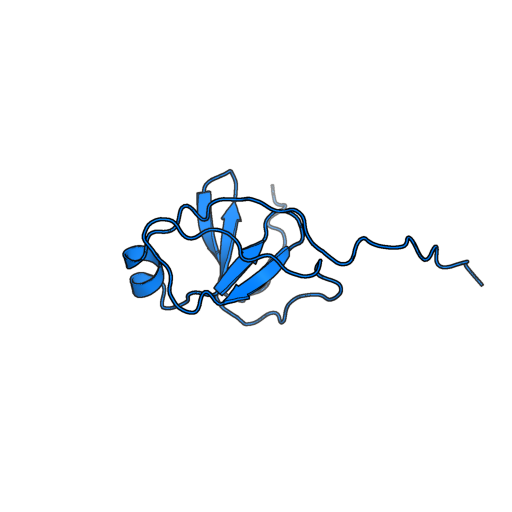ns. Cartoon representation draws helices as coils and strands as arrows; sticks shows the backbone as bonds; surface shows the solvent-excluded envelope. Rainbow coloring maps sequence position to hue (blue→red, N→C); chain coloring assigns a distinct color per polypeptide.

Q: What are the backbone torsion angles?
A: φ (phi) and ψ (psi) are the two rotatable backbone dihedrals per residue: φ is the C(i-1)–N–Cα–C torsion, ψ is the N–Cα–C–N(i+1) torsion, both in degrees on (−180°, 180°]. α-helical residues cluster near (−60°, −45°); β-strand residues near (−120°, +130°). A Ramachandran plot is simply a scatter of (φ, ψ) for every residue.